Protein AF-A0A1R0H352-F1 (afdb_monomer)

Mean predicted aligned error: 8.89 Å

Solvent-accessible surface area (backbone atoms only — not comparable to full-atom values): 7757 Å² total; per-residue (Å²): 133,83,73,75,65,42,41,89,88,76,74,42,65,38,61,71,58,52,52,54,50,45,41,75,73,68,50,88,77,84,88,87,83,72,59,45,73,54,55,43,52,50,56,47,54,21,52,58,50,61,70,73,62,86,68,86,60,90,89,71,76,86,65,43,81,48,66,65,50,76,47,79,46,64,92,68,87,74,60,90,89,53,85,58,65,62,80,81,62,80,51,86,67,100,54,90,62,67,87,65,67,42,79,70,44,76,46,76,59,88,84,25,42,35,38,38,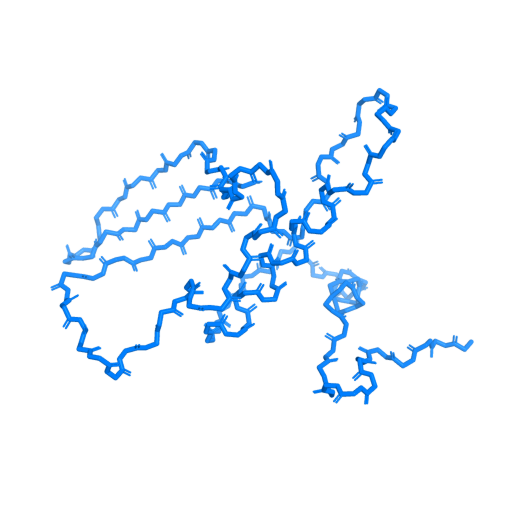26,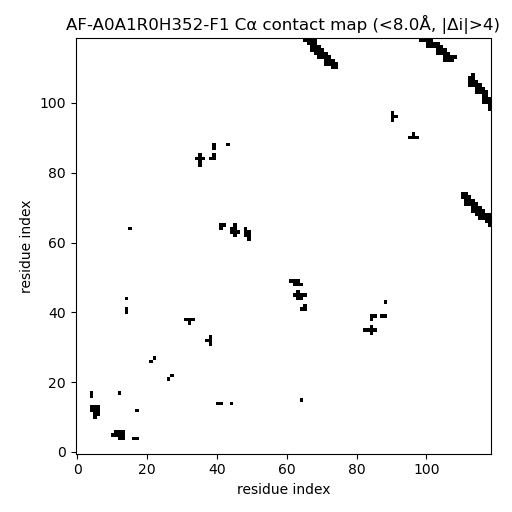32,91

pLDDT: mean 79.99, std 18.85, range [38.72, 98.5]

Sequence (119 aa):
MESSGCEELSGRPILGAVLKRLSRLGIKSLMVEGGSSVIQSFLRTHSENKGTSTEKKHGGEDSGVVDKIVVTISPKIVGMEGLGFSDSINFSSSSAPSLNLKTPVYQQFGSDIVMAARI

Structure (mmCIF, N/CA/C/O backbone):
data_AF-A0A1R0H352-F1
#
_entry.id   AF-A0A1R0H352-F1
#
loop_
_atom_site.group_PDB
_atom_site.id
_atom_site.type_symbol
_atom_site.label_atom_id
_atom_site.label_alt_id
_atom_site.label_comp_id
_atom_site.label_asym_id
_atom_site.label_entity_id
_atom_site.label_seq_id
_atom_site.pdbx_PDB_ins_code
_atom_site.Cartn_x
_atom_site.Cartn_y
_atom_site.Cartn_z
_atom_site.occupancy
_atom_site.B_iso_or_equiv
_atom_site.auth_seq_id
_atom_site.auth_comp_id
_atom_site.auth_asym_id
_atom_site.auth_atom_id
_atom_site.pdbx_PDB_model_num
ATOM 1 N N . MET A 1 1 ? -5.952 3.744 -33.611 1.00 39.94 1 MET A N 1
ATOM 2 C CA . MET A 1 1 ? -4.644 3.216 -33.177 1.00 39.94 1 MET A CA 1
ATOM 3 C C . MET A 1 1 ? -4.565 3.433 -31.679 1.00 39.94 1 MET A C 1
ATOM 5 O O . MET A 1 1 ? -4.529 4.581 -31.259 1.00 39.94 1 MET A O 1
ATOM 9 N N . GLU A 1 2 ? -4.703 2.375 -30.877 1.00 47.62 2 GLU A N 1
ATOM 10 C CA . GLU A 1 2 ? -4.493 2.486 -29.428 1.00 47.62 2 GLU A CA 1
ATOM 11 C C . GLU A 1 2 ? -2.986 2.641 -29.194 1.00 47.62 2 GLU A C 1
ATOM 13 O O . GLU A 1 2 ? -2.203 1.822 -29.673 1.00 47.62 2 GLU A O 1
ATOM 18 N N . SER A 1 3 ? -2.581 3.731 -28.540 1.00 54.75 3 SER A N 1
ATOM 19 C CA . SER A 1 3 ? -1.195 3.952 -28.125 1.00 54.75 3 SER A CA 1
ATOM 20 C C . SER A 1 3 ? -0.732 2.7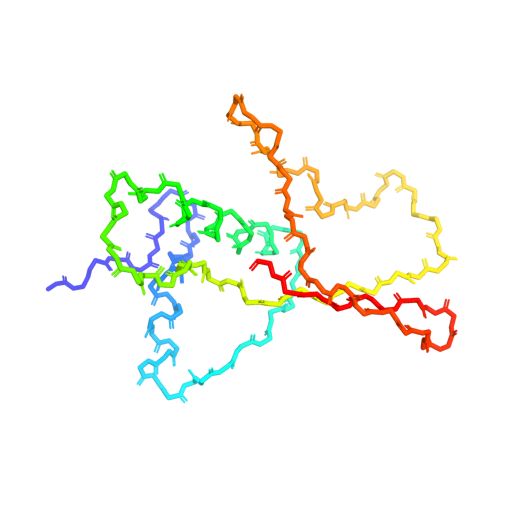78 -27.264 1.00 54.75 3 SER A C 1
ATOM 22 O O . SER A 1 3 ? -1.502 2.303 -26.423 1.00 54.75 3 SER A O 1
ATOM 24 N N . SER A 1 4 ? 0.504 2.322 -27.468 1.00 55.50 4 SER A N 1
ATOM 25 C CA . SER A 1 4 ? 1.146 1.270 -26.677 1.00 55.50 4 SER A CA 1
ATOM 26 C C . SER A 1 4 ? 0.898 1.516 -25.185 1.00 55.50 4 SER A C 1
ATOM 28 O O . SER A 1 4 ? 1.239 2.558 -24.637 1.00 55.50 4 SER A O 1
ATOM 30 N N . GLY A 1 5 ? 0.229 0.575 -24.515 1.00 65.50 5 GLY A N 1
ATOM 31 C CA . GLY A 1 5 ? -0.180 0.703 -23.109 1.00 65.50 5 GLY A CA 1
ATOM 32 C C . GLY A 1 5 ? 0.973 0.653 -22.099 1.00 65.50 5 GLY A C 1
ATOM 33 O O . GLY A 1 5 ? 0.722 0.435 -20.915 1.00 65.50 5 GLY A O 1
ATOM 34 N N . CYS A 1 6 ? 2.214 0.825 -22.557 1.00 70.62 6 CYS A N 1
ATOM 35 C CA . CYS A 1 6 ? 3.436 0.740 -21.774 1.00 70.62 6 CYS A CA 1
ATOM 36 C C . CYS A 1 6 ? 4.277 1.998 -21.979 1.00 70.62 6 CYS A C 1
ATOM 38 O O . CYS A 1 6 ? 4.339 2.549 -23.075 1.00 70.62 6 CYS A O 1
ATOM 40 N N . GLU A 1 7 ? 4.969 2.411 -20.929 1.00 73.31 7 GLU A N 1
ATOM 41 C CA . GLU A 1 7 ? 6.042 3.389 -21.019 1.00 73.31 7 GLU A CA 1
ATOM 42 C C . GLU A 1 7 ? 7.214 2.781 -21.806 1.00 73.31 7 GLU A C 1
ATOM 44 O O . GLU A 1 7 ? 7.797 1.775 -21.393 1.00 73.31 7 GLU A O 1
ATOM 49 N N . GLU A 1 8 ? 7.564 3.391 -22.940 1.00 63.72 8 GLU A N 1
ATOM 50 C CA . GLU A 1 8 ? 8.513 2.828 -23.916 1.00 63.72 8 GLU A CA 1
ATOM 51 C C . GLU A 1 8 ? 9.906 2.538 -23.341 1.00 63.72 8 GLU A C 1
ATOM 53 O O . GLU A 1 8 ? 10.565 1.598 -23.776 1.00 63.72 8 GLU A O 1
ATOM 58 N N . LEU A 1 9 ? 10.348 3.306 -22.341 1.00 69.31 9 LEU A N 1
ATOM 59 C CA . LEU A 1 9 ? 11.688 3.180 -21.757 1.00 69.31 9 LEU A CA 1
ATOM 60 C C . LEU A 1 9 ? 11.737 2.294 -20.506 1.00 69.31 9 LEU A C 1
ATOM 62 O O . LEU A 1 9 ? 12.784 1.726 -20.206 1.00 69.31 9 LEU A O 1
ATOM 66 N N . SER A 1 10 ? 10.636 2.181 -19.759 1.00 79.00 10 SER A N 1
ATOM 67 C CA . SER A 1 10 ? 10.612 1.435 -18.492 1.00 79.00 10 SER A CA 1
ATOM 68 C C . SER A 1 10 ? 10.044 0.023 -18.646 1.00 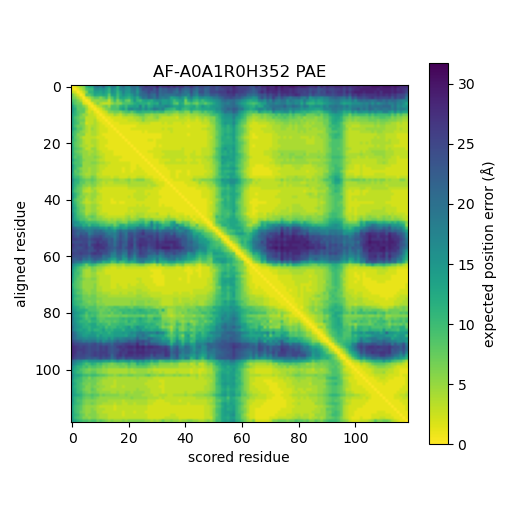79.00 10 SER A C 1
ATOM 70 O O . SER A 1 10 ? 10.200 -0.802 -17.744 1.00 79.00 10 SER A O 1
ATOM 72 N N . GLY A 1 11 ? 9.349 -0.252 -19.757 1.00 84.94 11 GLY A N 1
ATOM 73 C CA . GLY A 1 11 ? 8.591 -1.487 -19.960 1.00 84.94 11 GLY A CA 1
ATOM 74 C C . GLY A 1 11 ? 7.409 -1.636 -18.997 1.00 84.94 11 GLY A C 1
ATOM 75 O O . GLY A 1 11 ? 6.752 -2.677 -18.985 1.00 84.94 11 GLY A O 1
ATOM 76 N N . ARG A 1 12 ? 7.127 -0.618 -18.172 1.00 86.44 12 ARG A N 1
ATOM 77 C CA . ARG A 1 12 ? 6.033 -0.643 -17.205 1.00 86.44 12 ARG A CA 1
ATOM 78 C C . ARG A 1 12 ? 4.730 -0.253 -17.887 1.00 86.44 12 ARG A C 1
ATOM 80 O O . ARG A 1 12 ? 4.726 0.624 -18.752 1.00 86.44 12 ARG A O 1
ATOM 87 N N . PRO A 1 13 ? 3.607 -0.866 -17.499 1.00 89.12 13 PRO A N 1
ATOM 88 C CA . PRO A 1 13 ? 2.323 -0.466 -18.033 1.00 89.12 13 PRO A CA 1
ATOM 89 C C . PRO A 1 13 ? 1.946 0.934 -17.533 1.00 89.12 13 PRO A C 1
ATOM 91 O O . PRO A 1 13 ? 2.191 1.284 -16.378 1.00 89.12 13 PRO A O 1
ATOM 94 N N . ILE A 1 14 ? 1.291 1.717 -18.389 1.00 89.62 14 ILE A N 1
ATOM 95 C CA . ILE A 1 14 ? 0.755 3.027 -18.014 1.00 89.62 14 ILE A CA 1
ATOM 96 C C . ILE A 1 14 ? -0.419 2.794 -17.062 1.00 89.62 14 ILE A C 1
ATOM 98 O O . ILE A 1 14 ? -1.478 2.309 -17.474 1.00 89.62 14 ILE A O 1
ATOM 102 N N . LEU A 1 15 ? -0.252 3.153 -15.787 1.00 90.56 15 LEU A N 1
ATOM 103 C CA . LEU A 1 15 ? -1.198 2.788 -14.730 1.00 90.56 15 LEU A CA 1
ATOM 104 C C . LEU A 1 15 ? -2.636 3.242 -15.034 1.00 90.56 15 LEU A C 1
ATOM 106 O O . LEU A 1 15 ? -3.573 2.452 -14.925 1.00 90.56 15 LEU A O 1
ATOM 110 N N . GLY A 1 16 ? -2.822 4.478 -15.505 1.00 89.69 16 GLY A N 1
ATOM 111 C CA . GLY A 1 16 ? -4.145 4.985 -15.887 1.00 89.69 16 GLY A CA 1
ATOM 112 C C . GLY A 1 16 ? -4.816 4.173 -17.006 1.00 89.69 16 GLY A C 1
ATOM 113 O O . GLY A 1 16 ? -6.025 3.937 -16.962 1.00 89.69 16 GLY A O 1
ATOM 114 N N . ALA A 1 17 ? -4.044 3.684 -17.983 1.00 91.06 17 ALA A N 1
ATOM 115 C CA . ALA A 1 17 ? -4.560 2.842 -19.062 1.00 91.06 17 ALA A CA 1
ATOM 116 C C . ALA A 1 17 ? -4.984 1.459 -18.544 1.00 91.06 17 ALA A C 1
ATOM 118 O O . ALA A 1 17 ? -6.052 0.966 -18.919 1.00 91.06 17 ALA A O 1
ATOM 119 N N . VAL A 1 18 ? -4.200 0.874 -17.631 1.00 94.12 18 VAL A N 1
ATOM 120 C CA . VAL A 1 18 ? -4.540 -0.390 -16.958 1.00 94.12 18 VAL A CA 1
ATOM 121 C C . VAL A 1 18 ? -5.837 -0.247 -16.171 1.00 94.12 18 VAL A C 1
ATOM 123 O O . VAL A 1 18 ? -6.768 -1.018 -16.394 1.00 94.12 18 VAL A O 1
ATOM 126 N N . LEU A 1 19 ? -5.946 0.765 -15.307 1.00 93.75 19 LEU A N 1
ATOM 127 C CA . LEU A 1 19 ? -7.140 0.979 -14.483 1.00 93.75 19 LEU A CA 1
ATOM 128 C C . LEU A 1 19 ? -8.389 1.220 -15.344 1.00 93.75 19 LEU A C 1
ATOM 130 O O . LEU A 1 19 ? -9.441 0.629 -15.095 1.00 93.75 19 LEU A O 1
ATOM 134 N N . LYS A 1 20 ? -8.265 1.997 -16.428 1.00 92.56 20 LYS A N 1
ATOM 135 C CA . LYS A 1 20 ? -9.354 2.202 -17.397 1.00 92.56 20 LYS A CA 1
ATOM 136 C C . LYS A 1 20 ? -9.757 0.902 -18.093 1.00 92.56 20 LYS A C 1
ATOM 138 O O . LYS A 1 20 ? -10.944 0.675 -18.334 1.00 92.56 20 LYS A O 1
ATOM 143 N N . ARG A 1 21 ? -8.794 0.035 -18.420 1.00 95.25 21 ARG A N 1
ATOM 144 C CA . ARG A 1 21 ? -9.077 -1.277 -19.012 1.00 95.25 21 ARG A CA 1
ATOM 145 C C . ARG A 1 21 ? -9.785 -2.198 -18.021 1.00 95.25 21 ARG A C 1
ATOM 147 O O . ARG A 1 21 ? -10.779 -2.801 -18.409 1.00 95.25 21 ARG A O 1
ATOM 154 N N . LEU A 1 22 ? -9.331 -2.266 -16.769 1.00 96.38 22 LEU A N 1
ATOM 155 C CA . LEU A 1 22 ? -9.979 -3.054 -15.714 1.00 96.38 22 LEU A CA 1
ATOM 156 C C . LEU A 1 22 ? -11.427 -2.594 -15.487 1.00 96.38 22 LEU A C 1
ATOM 158 O O . LEU A 1 22 ? -12.336 -3.420 -15.444 1.00 96.38 22 LEU A O 1
ATOM 162 N N . SER A 1 23 ? -11.664 -1.280 -15.460 1.00 95.50 23 SER A N 1
ATOM 163 C CA . SER A 1 23 ? -13.013 -0.711 -15.367 1.00 95.50 23 SER A CA 1
ATOM 164 C C . SER A 1 23 ? -13.915 -1.140 -16.534 1.00 95.50 23 SER A C 1
ATOM 166 O O . SER A 1 23 ? -15.043 -1.582 -16.314 1.00 95.50 23 SER A O 1
ATOM 168 N N . ARG A 1 24 ? -13.410 -1.113 -17.778 1.00 96.56 24 ARG A N 1
ATOM 169 C CA . ARG A 1 24 ? -14.143 -1.601 -18.967 1.00 96.56 24 ARG A CA 1
ATOM 170 C C . ARG A 1 24 ? -14.454 -3.100 -18.921 1.00 96.56 24 ARG A C 1
ATOM 172 O O . ARG A 1 24 ? -15.406 -3.528 -19.562 1.00 96.56 24 ARG A O 1
ATOM 179 N N . LEU A 1 25 ? -13.671 -3.883 -18.180 1.00 97.88 25 LEU A N 1
ATOM 180 C CA . LEU A 1 25 ? -13.936 -5.303 -17.922 1.00 97.88 25 LEU A CA 1
ATOM 181 C C . LEU A 1 25 ? -14.959 -5.523 -16.792 1.00 97.88 25 LEU A C 1
ATOM 183 O O . LEU A 1 25 ? -15.227 -6.661 -16.424 1.00 97.88 25 LEU A O 1
ATOM 187 N N . GLY A 1 26 ? -15.540 -4.454 -16.241 1.00 97.75 26 GLY A N 1
ATOM 188 C CA . GLY A 1 26 ? -16.553 -4.522 -15.190 1.00 97.75 26 GLY A CA 1
ATOM 189 C C . GLY A 1 26 ? -15.988 -4.600 -13.770 1.00 97.75 26 GLY A C 1
ATOM 190 O O . GLY A 1 26 ? -16.759 -4.794 -12.830 1.00 97.75 26 GLY A O 1
ATOM 191 N N . ILE A 1 27 ? -14.673 -4.428 -13.584 1.00 97.94 27 ILE A N 1
ATOM 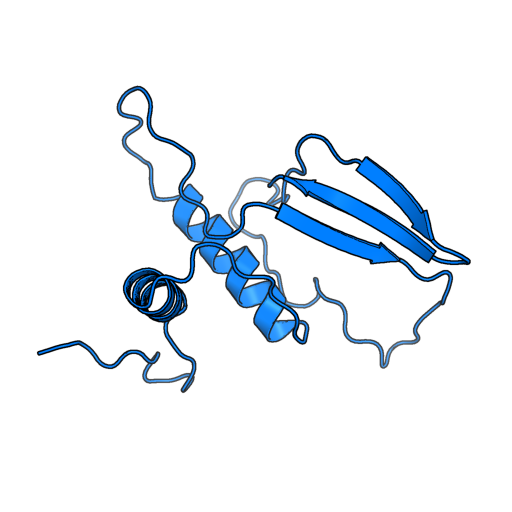192 C CA . ILE A 1 27 ? -14.050 -4.399 -12.255 1.00 97.94 27 ILE A CA 1
ATOM 193 C C . ILE A 1 27 ? -14.360 -3.052 -11.597 1.00 97.94 27 ILE A C 1
ATOM 195 O O . ILE A 1 27 ? -13.982 -1.997 -12.104 1.00 97.94 27 ILE A O 1
ATOM 199 N N . LYS A 1 28 ? -15.064 -3.099 -10.462 1.00 96.19 28 LYS A N 1
ATOM 200 C CA . LYS A 1 28 ? -15.560 -1.910 -9.743 1.00 96.19 28 LYS A CA 1
ATOM 201 C C . LYS A 1 28 ? -14.674 -1.475 -8.576 1.00 96.19 28 LYS A C 1
ATOM 203 O O . LYS A 1 28 ? -14.780 -0.343 -8.124 1.00 96.19 28 LYS A O 1
ATOM 208 N N . SER A 1 29 ? -13.832 -2.373 -8.078 1.00 96.12 29 SER A N 1
ATOM 209 C CA . SER A 1 29 ? -12.923 -2.129 -6.960 1.00 96.12 29 SER A CA 1
ATOM 210 C C . SER A 1 29 ? -11.677 -2.985 -7.121 1.00 96.12 29 SER A C 1
ATOM 212 O O . SER A 1 29 ? -11.777 -4.134 -7.553 1.00 96.12 29 SER A O 1
ATOM 214 N N . LEU A 1 30 ? -10.524 -2.442 -6.740 1.00 96.69 30 LEU A N 1
ATOM 215 C CA . LEU A 1 30 ? -9.241 -3.127 -6.807 1.00 96.69 30 LEU A CA 1
ATOM 216 C C . LEU A 1 30 ? -8.524 -2.996 -5.461 1.00 96.69 30 LEU A C 1
ATOM 218 O O . LEU A 1 30 ? -8.338 -1.888 -4.966 1.00 96.69 30 LEU A O 1
ATOM 222 N N . MET A 1 31 ? -8.114 -4.128 -4.892 1.00 97.00 31 MET A N 1
ATOM 223 C CA . MET A 1 31 ? -7.113 -4.165 -3.830 1.00 97.00 31 MET A CA 1
ATOM 224 C C . MET A 1 31 ? -5.749 -4.349 -4.486 1.00 97.00 31 MET A C 1
ATOM 226 O O . MET A 1 31 ? -5.587 -5.217 -5.342 1.00 97.00 31 MET A O 1
ATOM 230 N N . VAL A 1 32 ? -4.791 -3.506 -4.113 1.00 95.62 32 VAL A N 1
ATOM 231 C CA . VAL A 1 32 ? -3.442 -3.535 -4.675 1.00 95.62 32 VAL A CA 1
ATOM 232 C C . VAL A 1 32 ? -2.484 -4.002 -3.596 1.00 95.62 32 VAL A C 1
ATOM 234 O O . VAL A 1 32 ? -2.270 -3.307 -2.606 1.00 95.62 32 VAL A O 1
ATOM 237 N N . GLU A 1 33 ? -1.892 -5.167 -3.824 1.00 93.94 33 GLU A N 1
ATOM 238 C CA . GLU A 1 33 ? -0.775 -5.692 -3.049 1.00 93.94 33 GLU A CA 1
ATOM 239 C C . GLU A 1 33 ? 0.451 -5.777 -3.957 1.00 93.94 33 GLU A C 1
ATOM 241 O O . GLU A 1 33 ? 0.356 -6.135 -5.133 1.00 93.94 33 GLU A O 1
ATOM 246 N N . GLY A 1 34 ? 1.616 -5.424 -3.429 1.00 89.56 34 GLY A N 1
ATOM 247 C CA . GLY A 1 34 ? 2.853 -5.470 -4.190 1.00 89.56 34 GLY A CA 1
ATOM 248 C C . GLY A 1 34 ? 4.036 -4.960 -3.387 1.00 89.56 34 GLY A C 1
ATOM 249 O O . GLY A 1 34 ? 3.893 -4.480 -2.264 1.00 89.56 34 GLY A O 1
ATOM 250 N N . GLY A 1 35 ? 5.222 -5.058 -3.984 1.00 89.81 35 GLY A N 1
ATOM 251 C CA . GLY A 1 35 ? 6.424 -4.453 -3.420 1.00 89.81 35 GLY A CA 1
ATOM 252 C C . GLY A 1 35 ? 6.364 -2.922 -3.423 1.00 89.81 35 GLY A C 1
ATOM 253 O O . GLY A 1 35 ? 5.470 -2.308 -4.016 1.00 89.81 35 GLY A O 1
ATOM 254 N N . SER A 1 36 ? 7.373 -2.302 -2.809 1.00 86.50 36 SER A N 1
ATOM 255 C CA . SER A 1 36 ? 7.497 -0.843 -2.698 1.00 86.50 36 SER A CA 1
ATOM 256 C C . SER A 1 36 ? 7.320 -0.132 -4.044 1.00 86.50 36 SER A C 1
ATOM 258 O O . SER A 1 36 ? 6.568 0.832 -4.128 1.00 86.50 36 SER A O 1
ATOM 260 N N . SER A 1 37 ? 7.905 -0.649 -5.127 1.00 88.06 37 SER A N 1
ATOM 261 C CA . SER A 1 37 ? 7.815 -0.047 -6.465 1.00 88.06 37 SER A CA 1
ATOM 262 C C . SER A 1 37 ? 6.384 0.067 -7.012 1.00 88.06 37 SER A C 1
ATOM 264 O O . SER A 1 37 ? 6.050 1.072 -7.644 1.00 88.06 37 SER A O 1
ATOM 266 N N . VAL A 1 38 ? 5.527 -0.927 -6.753 1.00 90.88 38 VAL A N 1
ATOM 267 C CA . VAL A 1 38 ? 4.118 -0.917 -7.173 1.00 90.88 38 VAL A CA 1
ATOM 268 C C . VAL A 1 38 ? 3.344 0.081 -6.323 1.00 90.88 38 VAL A C 1
ATOM 270 O O . VAL A 1 38 ? 2.717 0.980 -6.879 1.00 90.88 38 VAL A O 1
ATOM 273 N N . ILE A 1 39 ? 3.458 -0.004 -4.994 1.00 89.81 39 ILE A N 1
ATOM 274 C CA . ILE A 1 39 ? 2.789 0.915 -4.056 1.00 89.81 39 ILE A CA 1
ATOM 275 C C . ILE A 1 39 ? 3.123 2.371 -4.405 1.00 89.81 39 ILE A C 1
ATOM 277 O O . ILE A 1 39 ? 2.240 3.220 -4.521 1.00 89.81 39 ILE A O 1
ATOM 281 N N . GLN A 1 40 ? 4.398 2.653 -4.662 1.00 87.12 40 GLN A N 1
ATOM 282 C CA . GLN A 1 40 ? 4.870 3.985 -5.020 1.00 87.12 40 GLN A CA 1
ATOM 283 C C . GLN A 1 40 ? 4.314 4.491 -6.350 1.00 87.12 40 GLN A C 1
ATOM 285 O O . GLN A 1 40 ? 4.002 5.675 -6.445 1.00 87.12 40 GLN A O 1
ATOM 290 N N . SER A 1 41 ? 4.171 3.635 -7.370 1.00 88.31 41 SER A N 1
ATOM 291 C CA . SER A 1 41 ? 3.572 4.053 -8.647 1.00 88.31 41 SER A CA 1
ATOM 292 C C . SER A 1 41 ? 2.130 4.533 -8.471 1.00 88.31 41 SER A C 1
ATOM 294 O O . SER A 1 41 ? 1.765 5.578 -9.002 1.00 88.31 41 SER A O 1
ATOM 296 N N . PHE A 1 42 ? 1.341 3.849 -7.638 1.00 91.25 42 PHE A N 1
ATOM 297 C CA . PHE A 1 42 ? -0.036 4.244 -7.346 1.00 91.25 42 PHE A CA 1
ATOM 298 C C . PHE A 1 42 ? -0.104 5.560 -6.568 1.00 91.25 42 PHE A C 1
ATOM 300 O O . PHE A 1 42 ? -0.887 6.442 -6.922 1.00 91.25 42 PHE A O 1
ATOM 307 N N . LEU A 1 43 ? 0.738 5.726 -5.543 1.00 87.88 43 LEU A N 1
ATOM 308 C CA . LEU A 1 43 ? 0.788 6.962 -4.753 1.00 87.88 43 LEU A CA 1
ATOM 309 C C . LEU A 1 43 ? 1.284 8.163 -5.573 1.00 87.88 43 LEU A C 1
ATOM 311 O O . LEU A 1 43 ? 0.774 9.275 -5.415 1.00 87.88 43 LEU A O 1
ATOM 315 N N . ARG A 1 44 ? 2.239 7.944 -6.483 1.00 84.62 44 ARG A N 1
ATOM 316 C CA . ARG A 1 44 ? 2.734 8.972 -7.403 1.00 84.62 44 ARG A CA 1
ATOM 317 C C . ARG A 1 44 ? 1.649 9.417 -8.375 1.00 84.62 44 ARG A C 1
ATOM 319 O O . ARG A 1 44 ? 1.316 10.596 -8.384 1.00 84.62 44 ARG A O 1
ATOM 326 N N . THR A 1 45 ? 1.029 8.484 -9.099 1.00 85.62 45 THR A N 1
ATOM 327 C CA . THR A 1 45 ? -0.070 8.801 -10.025 1.00 85.62 45 THR A CA 1
ATOM 328 C C . THR A 1 45 ? -1.253 9.450 -9.300 1.00 85.62 45 THR A C 1
ATOM 330 O O . THR A 1 45 ? -1.880 10.362 -9.832 1.00 85.62 45 THR A O 1
ATOM 333 N N . HIS A 1 46 ? -1.547 9.038 -8.059 1.00 86.12 46 HIS A N 1
ATOM 334 C CA . HIS A 1 46 ? -2.559 9.697 -7.230 1.00 86.12 46 HIS A CA 1
ATOM 335 C C . HIS A 1 46 ? -2.221 11.175 -6.976 1.00 86.12 46 HIS A C 1
ATOM 337 O O . HIS A 1 46 ? -3.106 12.027 -7.041 1.00 86.12 46 HIS A O 1
ATOM 343 N N . SER A 1 47 ? -0.954 11.479 -6.694 1.00 79.88 47 SER A N 1
ATOM 344 C CA . SER A 1 47 ? -0.492 12.835 -6.375 1.00 79.88 47 SER A CA 1
ATOM 345 C C . SER A 1 47 ? -0.398 13.722 -7.623 1.00 79.88 47 SER A C 1
ATOM 347 O O . SER A 1 47 ? -0.844 14.867 -7.596 1.00 79.88 47 SER A O 1
ATOM 349 N N . GLU A 1 48 ? 0.109 13.185 -8.735 1.00 77.94 48 GLU A N 1
ATOM 350 C CA . GLU A 1 48 ? 0.208 13.879 -10.029 1.00 77.94 48 GLU A CA 1
ATOM 351 C C . GLU A 1 48 ? -1.172 14.298 -10.559 1.00 77.94 48 GLU A C 1
ATOM 353 O O . GLU A 1 48 ? -1.345 15.428 -11.016 1.00 77.94 48 GLU A O 1
ATOM 358 N N . ASN A 1 49 ? -2.187 13.441 -10.407 1.00 71.56 49 ASN A N 1
ATOM 359 C CA . ASN A 1 49 ? -3.556 13.750 -10.829 1.00 71.56 49 ASN A CA 1
ATOM 360 C C . ASN A 1 49 ? -4.249 14.820 -9.965 1.00 71.56 49 ASN A C 1
ATOM 362 O O . ASN A 1 49 ? -5.243 15.394 -10.403 1.00 71.56 49 ASN A O 1
ATOM 366 N N . LYS A 1 50 ? -3.748 15.110 -8.755 1.00 64.06 50 LYS A N 1
ATOM 367 C CA . LYS A 1 50 ? -4.267 16.195 -7.900 1.00 64.06 50 LYS A CA 1
ATOM 368 C C . LYS A 1 50 ? -3.685 17.571 -8.267 1.00 64.06 50 LYS A C 1
ATOM 370 O O . LYS A 1 50 ? -4.300 18.586 -7.948 1.00 64.06 50 LYS A O 1
ATOM 375 N N . GLY A 1 51 ? -2.524 17.622 -8.931 1.00 52.59 51 GLY A N 1
ATOM 376 C CA . GLY A 1 51 ? -1.778 18.859 -9.214 1.00 52.59 51 GLY A CA 1
ATOM 377 C C . GLY A 1 51 ? -2.125 19.581 -10.524 1.00 52.59 51 GLY A C 1
ATOM 378 O O . GLY A 1 51 ? -1.770 20.746 -10.682 1.00 52.59 51 GLY A O 1
ATOM 379 N N . THR A 1 52 ? -2.827 18.939 -11.461 1.00 50.94 52 THR A N 1
ATOM 380 C CA . THR A 1 52 ? -3.154 19.505 -12.789 1.00 50.94 52 THR A CA 1
ATOM 381 C C . THR A 1 52 ? -4.465 20.304 -12.832 1.00 50.94 52 THR A C 1
ATOM 383 O O . THR A 1 52 ? -4.834 20.842 -13.875 1.00 50.94 52 THR A O 1
ATOM 386 N N . SER A 1 53 ? -5.148 20.453 -11.695 1.00 47.22 53 SER A N 1
ATOM 387 C CA . SER A 1 53 ? -6.389 21.224 -11.555 1.00 47.22 53 SER A CA 1
ATOM 388 C C . SER A 1 53 ? -6.124 22.722 -11.326 1.00 47.22 53 SER A C 1
ATOM 390 O O . SER A 1 53 ? -6.472 23.268 -10.280 1.00 47.22 53 SER A O 1
ATOM 392 N N . THR A 1 54 ? -5.527 23.418 -12.301 1.00 44.97 54 THR A N 1
ATOM 393 C CA . THR A 1 54 ? -5.469 24.899 -12.327 1.00 44.97 54 THR A CA 1
ATOM 394 C C . THR A 1 54 ? -6.793 25.564 -12.722 1.00 44.97 54 THR A C 1
ATOM 396 O O . THR A 1 54 ? -6.898 26.785 -12.673 1.00 44.97 54 THR A O 1
ATOM 399 N N . GLU A 1 55 ? -7.852 24.799 -12.994 1.00 43.03 55 GLU A N 1
ATOM 400 C CA . GLU A 1 55 ? -9.218 25.321 -13.084 1.00 43.03 55 GLU A CA 1
ATOM 401 C C . GLU A 1 55 ? -10.137 24.587 -12.099 1.00 43.03 55 GLU A C 1
ATOM 403 O O . GLU A 1 55 ? -10.757 23.574 -12.420 1.00 43.03 55 GLU A O 1
ATOM 408 N N . LYS A 1 56 ? -10.267 25.123 -10.878 1.00 44.12 56 LYS A N 1
ATOM 409 C CA . LYS A 1 56 ? -11.377 24.778 -9.977 1.00 44.12 56 LYS A CA 1
ATOM 410 C C . LYS A 1 56 ? -12.692 25.284 -10.579 1.00 44.12 56 LYS A C 1
ATOM 412 O O . LYS A 1 56 ? -13.192 26.345 -10.205 1.00 44.12 56 LYS A O 1
ATOM 417 N N . LYS A 1 57 ? -13.282 24.516 -11.496 1.00 38.72 57 LYS A N 1
ATOM 418 C CA . LYS A 1 57 ? -14.720 24.610 -11.772 1.00 38.72 57 LYS A CA 1
ATOM 419 C C . LYS A 1 57 ? -15.487 23.930 -10.639 1.00 38.72 57 LYS A C 1
ATOM 421 O O . LYS A 1 57 ? -15.084 22.890 -10.124 1.00 38.72 57 LYS A O 1
ATOM 426 N N . HIS A 1 58 ? -16.557 24.596 -10.218 1.00 39.19 58 HIS A N 1
ATOM 427 C CA . HIS A 1 58 ? -17.430 24.226 -9.108 1.00 39.19 58 HIS A CA 1
ATOM 428 C C . HIS A 1 58 ? -17.768 22.722 -9.092 1.00 39.19 58 HIS A C 1
ATOM 430 O O . HIS A 1 58 ? -18.324 22.208 -10.058 1.00 39.19 58 HIS A O 1
ATOM 436 N N . GLY A 1 59 ? -17.482 22.053 -7.968 1.00 42.34 59 GLY A N 1
ATOM 437 C CA . GLY A 1 59 ? -18.039 20.737 -7.629 1.00 42.34 59 GLY A CA 1
ATOM 438 C C . GLY A 1 59 ? -17.293 19.487 -8.120 1.00 42.34 59 GLY A C 1
ATOM 439 O O . GLY A 1 59 ? -17.857 18.405 -8.010 1.00 42.34 59 GLY A O 1
ATOM 440 N N . GLY A 1 60 ? -16.069 19.594 -8.651 1.00 40.25 60 GLY A N 1
ATOM 441 C CA . GLY A 1 60 ? -15.299 18.430 -9.122 1.00 40.25 60 GLY A CA 1
ATOM 442 C C . GLY A 1 60 ? -14.636 17.626 -7.994 1.00 40.25 60 GLY A C 1
ATOM 443 O O . GLY A 1 60 ? -13.906 18.195 -7.184 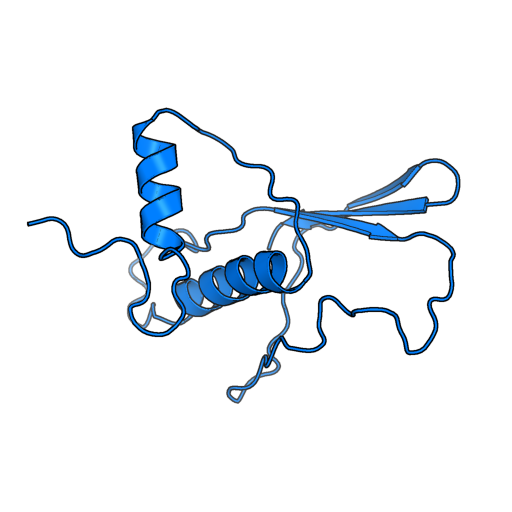1.00 40.25 60 GLY A O 1
ATOM 444 N N . GLU A 1 61 ? -14.885 16.314 -7.949 1.00 50.41 61 GLU A N 1
ATOM 445 C CA . GLU A 1 61 ? -14.223 15.361 -7.045 1.00 50.41 61 GLU A CA 1
ATOM 446 C C . GLU A 1 61 ? -12.705 15.289 -7.301 1.00 50.41 61 GLU A C 1
ATOM 448 O O . GLU A 1 61 ? -12.260 15.261 -8.449 1.00 50.41 61 GLU A O 1
ATOM 453 N N . ASP A 1 62 ? -11.914 15.227 -6.222 1.00 54.44 62 ASP A N 1
ATOM 454 C CA . ASP A 1 62 ? -10.469 14.952 -6.248 1.00 54.44 62 ASP A CA 1
ATOM 455 C C . ASP A 1 62 ? -10.200 13.621 -6.989 1.00 54.44 62 ASP A C 1
ATOM 457 O O . ASP A 1 62 ? -10.366 12.543 -6.420 1.00 54.44 62 ASP A O 1
ATOM 461 N N . SER A 1 63 ? -9.767 13.665 -8.254 1.00 64.19 63 SER A N 1
ATOM 462 C CA . SER A 1 63 ? -9.615 12.477 -9.114 1.00 64.19 63 SER A CA 1
ATOM 463 C C . SER A 1 63 ? -8.277 11.742 -8.922 1.00 64.19 63 SER A C 1
ATOM 465 O O . SER A 1 63 ? -7.516 11.527 -9.871 1.00 64.19 63 SER A O 1
ATOM 467 N N . GLY A 1 64 ? -7.955 11.376 -7.681 1.00 79.81 64 GLY A N 1
ATOM 468 C CA . GLY A 1 64 ? -6.839 10.473 -7.386 1.00 79.81 64 GLY A CA 1
ATOM 469 C C . GLY A 1 64 ? -7.155 9.026 -7.793 1.00 79.81 64 GLY A C 1
ATOM 470 O O . GLY A 1 64 ? -8.314 8.639 -7.871 1.00 79.81 64 GLY A O 1
ATOM 471 N N . VAL A 1 65 ? -6.134 8.194 -8.037 1.00 89.81 65 VAL A N 1
ATOM 472 C CA . VAL A 1 65 ? -6.328 6.769 -8.418 1.00 89.81 65 VAL A CA 1
ATOM 473 C C . VAL A 1 65 ? -6.375 5.804 -7.227 1.00 89.81 65 VAL A C 1
ATOM 475 O O . VAL A 1 65 ? -6.450 4.592 -7.405 1.00 89.81 65 VAL A O 1
ATOM 478 N N . VAL A 1 66 ? -6.281 6.340 -6.011 1.00 91.62 66 VAL A N 1
ATOM 479 C CA . VAL A 1 66 ? -6.252 5.575 -4.759 1.00 91.62 66 VAL A CA 1
ATOM 480 C C . VAL A 1 66 ? -7.229 6.224 -3.796 1.00 91.62 66 VAL A C 1
ATOM 482 O O . VAL A 1 66 ? -7.048 7.382 -3.433 1.00 91.62 66 VAL A O 1
ATOM 485 N N . ASP A 1 67 ? -8.240 5.470 -3.382 1.00 92.38 67 ASP A N 1
ATOM 486 C CA . ASP A 1 67 ? -9.295 5.964 -2.493 1.00 92.38 67 ASP A CA 1
ATOM 487 C C . ASP A 1 67 ? -8.995 5.718 -1.013 1.00 92.38 67 ASP A C 1
ATOM 489 O O . ASP A 1 67 ? -9.432 6.471 -0.136 1.00 92.38 67 ASP A O 1
ATOM 493 N N . LYS A 1 68 ? -8.308 4.607 -0.728 1.00 94.31 68 LYS A N 1
ATOM 494 C CA . LYS A 1 68 ? -8.039 4.106 0.619 1.00 94.31 68 LYS A CA 1
ATOM 495 C C . LYS A 1 68 ? -6.632 3.539 0.706 1.00 94.31 68 LYS A C 1
ATOM 497 O O . LYS A 1 68 ? -6.158 2.905 -0.233 1.00 94.31 68 LYS A O 1
ATOM 502 N N . ILE A 1 69 ? -6.018 3.708 1.869 1.00 94.81 69 ILE A N 1
ATOM 503 C CA . ILE A 1 69 ? -4.794 3.019 2.262 1.00 94.81 69 ILE A CA 1
ATOM 504 C C . ILE A 1 69 ? -5.089 2.138 3.473 1.00 94.81 69 ILE A C 1
ATOM 506 O O . ILE A 1 69 ? -5.825 2.542 4.375 1.00 94.81 69 ILE A O 1
ATOM 510 N N . VAL A 1 70 ? -4.525 0.934 3.473 1.00 96.81 70 VAL A N 1
ATOM 511 C CA . VAL A 1 70 ? -4.538 0.023 4.617 1.00 96.81 70 VAL A CA 1
ATOM 512 C C . VAL A 1 70 ? -3.090 -0.348 4.909 1.00 96.81 70 VAL A C 1
ATOM 514 O O . VAL A 1 70 ? -2.394 -0.854 4.034 1.00 96.81 70 VAL A O 1
ATOM 517 N N . VAL A 1 71 ? -2.626 -0.049 6.118 1.00 95.94 71 VAL A N 1
ATOM 518 C CA . VAL A 1 71 ? -1.250 -0.275 6.567 1.00 95.94 71 VAL A CA 1
ATOM 519 C C . VAL A 1 71 ? -1.281 -1.226 7.749 1.00 95.94 71 VAL A C 1
ATOM 521 O O . VAL A 1 71 ? -1.922 -0.933 8.754 1.00 95.94 71 VAL A O 1
ATOM 524 N N . THR A 1 72 ? -0.558 -2.336 7.645 1.00 97.19 72 THR A N 1
ATOM 525 C CA . THR A 1 72 ? -0.354 -3.271 8.756 1.00 97.19 72 THR A CA 1
ATOM 526 C C . THR A 1 72 ? 1.043 -3.066 9.325 1.00 97.19 72 THR A C 1
ATOM 528 O O . THR A 1 72 ? 2.025 -3.093 8.586 1.00 97.19 72 THR A O 1
ATOM 531 N N . ILE A 1 73 ? 1.132 -2.845 10.633 1.00 96.69 73 ILE A N 1
ATOM 532 C CA . ILE A 1 73 ? 2.370 -2.581 11.362 1.00 96.69 73 ILE A CA 1
ATOM 533 C C . ILE A 1 73 ? 2.599 -3.740 12.327 1.00 96.69 73 ILE A C 1
ATOM 535 O O . ILE A 1 73 ? 1.849 -3.913 13.287 1.00 96.69 73 ILE A O 1
ATOM 539 N N . SER A 1 74 ? 3.648 -4.520 12.073 1.00 97.50 74 SER A N 1
ATOM 540 C CA . SER A 1 74 ? 4.086 -5.589 12.972 1.00 97.50 74 SER A CA 1
ATOM 541 C C . SER A 1 74 ? 5.082 -5.045 14.002 1.00 97.50 74 SER A C 1
ATOM 543 O O . SER A 1 74 ? 5.873 -4.163 13.652 1.00 97.50 74 SER A O 1
ATOM 545 N N . PRO A 1 75 ? 5.117 -5.556 15.249 1.00 97.25 75 PRO A N 1
ATOM 546 C CA . PRO A 1 75 ? 6.078 -5.135 16.268 1.00 97.25 75 PRO A CA 1
ATOM 547 C C . PRO A 1 75 ? 7.455 -5.769 16.008 1.00 97.25 75 PRO A C 1
ATOM 549 O O . PRO A 1 75 ? 7.980 -6.535 16.814 1.00 97.25 75 PRO A O 1
ATOM 552 N N . LYS A 1 76 ? 8.032 -5.482 14.839 1.00 95.19 76 LYS A N 1
ATOM 553 C CA . LYS A 1 76 ? 9.318 -6.005 14.375 1.00 95.19 76 LYS A CA 1
ATOM 554 C C . LYS A 1 76 ? 10.216 -4.857 13.943 1.00 95.19 76 LYS A C 1
ATOM 556 O O . LYS A 1 76 ? 9.781 -3.949 13.241 1.00 95.19 76 LYS A O 1
ATOM 561 N N . ILE A 1 77 ? 11.486 -4.940 14.327 1.00 93.38 77 ILE A N 1
ATOM 562 C CA . ILE A 1 77 ? 12.536 -4.055 13.824 1.00 93.38 77 ILE A CA 1
ATOM 563 C C . ILE A 1 77 ? 13.188 -4.761 12.642 1.00 93.38 77 ILE A C 1
ATOM 565 O O . ILE A 1 77 ? 13.695 -5.874 12.783 1.00 93.38 77 ILE A O 1
ATOM 569 N N . VAL A 1 78 ? 13.155 -4.124 11.477 1.00 90.94 78 VAL A N 1
ATOM 570 C CA . VAL A 1 78 ? 13.823 -4.619 10.272 1.00 90.94 78 VAL A CA 1
ATOM 571 C C . VAL A 1 78 ? 15.172 -3.912 10.157 1.00 90.94 78 VAL A C 1
ATOM 573 O O . VAL A 1 78 ? 15.251 -2.699 10.338 1.00 90.94 78 VAL A O 1
ATOM 576 N N . GLY A 1 79 ? 16.238 -4.679 9.918 1.00 90.50 79 GLY A N 1
ATOM 577 C CA . GLY A 1 79 ? 17.587 -4.143 9.734 1.00 90.50 79 GLY A CA 1
ATOM 578 C C . GLY A 1 79 ? 17.762 -3.412 8.399 1.00 90.50 79 GLY A C 1
ATOM 579 O O . GLY A 1 79 ? 16.815 -3.243 7.638 1.00 90.50 79 GLY A O 1
ATOM 580 N N . MET A 1 80 ? 19.000 -3.022 8.094 1.00 88.62 80 MET A N 1
ATOM 581 C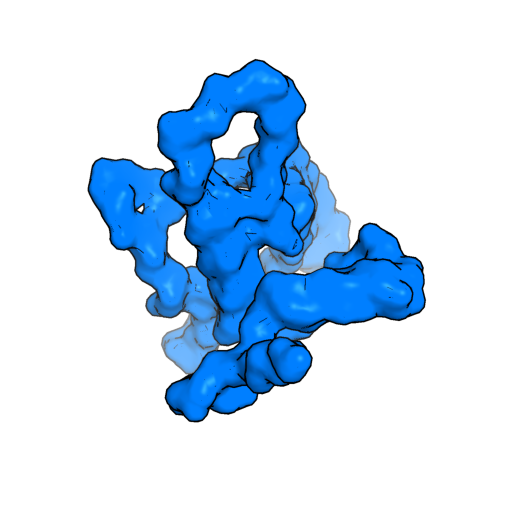 CA . MET A 1 80 ? 19.346 -2.220 6.907 1.00 88.62 80 MET A CA 1
ATOM 582 C C . MET A 1 80 ? 19.009 -2.883 5.562 1.00 88.62 80 MET A C 1
ATOM 584 O O . MET A 1 80 ? 18.869 -2.190 4.564 1.00 88.62 80 MET A O 1
ATOM 588 N N . GLU A 1 81 ? 18.840 -4.204 5.543 1.00 87.19 81 GLU A N 1
ATOM 589 C CA . GLU A 1 81 ? 18.412 -4.964 4.359 1.00 87.19 81 GLU A CA 1
ATOM 590 C C . GLU A 1 81 ? 16.896 -4.860 4.091 1.00 87.19 81 GLU A C 1
ATOM 592 O O . GLU A 1 81 ? 16.379 -5.414 3.121 1.00 87.19 81 GLU A O 1
ATOM 597 N N . GLY A 1 82 ? 16.149 -4.192 4.975 1.00 80.44 82 GLY A N 1
ATOM 598 C CA . GLY A 1 82 ? 14.729 -3.925 4.795 1.00 80.44 82 GLY A CA 1
ATOM 599 C C . GLY A 1 82 ? 14.479 -2.882 3.714 1.00 80.44 82 GLY A C 1
ATOM 600 O O . GLY A 1 82 ? 15.081 -1.815 3.723 1.00 80.44 82 GLY A O 1
ATOM 601 N N . LEU A 1 83 ? 13.532 -3.161 2.819 1.00 79.75 83 LEU A N 1
ATOM 602 C CA . LEU A 1 83 ? 13.063 -2.185 1.837 1.00 79.75 83 LEU A CA 1
ATOM 603 C C . LEU A 1 83 ? 11.961 -1.316 2.451 1.00 79.75 83 LEU A C 1
ATOM 605 O O . LEU A 1 83 ? 10.898 -1.825 2.818 1.00 79.75 83 LEU A O 1
ATOM 609 N N . GLY A 1 84 ? 12.181 -0.006 2.527 1.00 77.50 84 GLY A N 1
ATOM 610 C CA . GLY A 1 84 ? 11.167 0.951 2.938 1.00 77.50 84 GLY A CA 1
ATOM 611 C C . GLY A 1 84 ? 10.205 1.278 1.797 1.00 77.50 84 GLY A C 1
ATOM 612 O O . GLY A 1 84 ? 10.580 1.443 0.633 1.00 77.50 84 GLY A O 1
ATOM 613 N N . PHE A 1 85 ? 8.916 1.408 2.117 1.00 72.94 85 PHE A N 1
ATOM 614 C CA . PHE A 1 85 ? 7.926 1.822 1.118 1.00 72.94 85 PHE A CA 1
ATOM 615 C C . PHE A 1 85 ? 8.126 3.285 0.680 1.00 72.94 85 PHE A C 1
ATOM 617 O O . PHE A 1 85 ? 7.739 3.644 -0.432 1.00 72.94 85 PHE A O 1
ATOM 624 N N . SER A 1 86 ? 8.737 4.115 1.531 1.00 70.81 86 SER A N 1
ATOM 625 C CA . SER A 1 86 ? 8.966 5.547 1.314 1.00 70.81 86 SER A CA 1
ATOM 626 C C . SER A 1 86 ? 10.299 5.889 0.650 1.00 70.81 86 SER A C 1
ATOM 628 O O . SER A 1 86 ? 10.464 7.027 0.224 1.00 70.81 86 SER A O 1
ATOM 630 N N . ASP A 1 87 ? 11.228 4.938 0.527 1.00 70.00 87 ASP A N 1
ATOM 631 C CA . ASP A 1 87 ? 12.642 5.206 0.198 1.00 70.00 87 ASP A CA 1
ATOM 632 C C . ASP A 1 87 ? 12.855 5.898 -1.156 1.00 70.00 87 ASP A C 1
ATOM 634 O O . ASP A 1 87 ? 13.848 6.589 -1.363 1.00 70.00 87 ASP A O 1
ATOM 638 N N . SER A 1 88 ? 11.903 5.752 -2.077 1.00 62.81 88 SER A N 1
ATOM 639 C CA . SER A 1 88 ? 11.925 6.379 -3.404 1.00 62.81 88 SER A CA 1
ATOM 640 C C . SER A 1 88 ? 10.712 7.270 -3.681 1.00 62.81 88 SER A C 1
ATOM 642 O O . SER A 1 88 ? 10.465 7.654 -4.830 1.00 62.81 88 SER A O 1
ATOM 644 N N . ILE A 1 89 ? 9.951 7.638 -2.642 1.00 63.78 89 ILE A N 1
ATOM 645 C CA . ILE A 1 89 ? 8.908 8.659 -2.757 1.00 63.78 89 ILE A CA 1
ATOM 646 C C . ILE A 1 89 ? 9.557 10.033 -2.575 1.00 63.78 89 ILE A C 1
ATOM 648 O O . ILE A 1 89 ? 9.597 10.595 -1.482 1.00 63.78 89 ILE A O 1
ATOM 652 N N . ASN A 1 90 ? 10.060 10.589 -3.680 1.00 58.00 90 ASN A N 1
ATOM 653 C CA . ASN A 1 90 ? 10.445 11.994 -3.736 1.00 58.00 90 ASN A CA 1
ATOM 654 C C . ASN A 1 90 ? 9.188 12.841 -3.783 1.00 58.00 90 ASN A C 1
ATOM 656 O O . ASN A 1 90 ? 8.588 13.088 -4.823 1.00 58.00 90 ASN A O 1
ATOM 660 N N . PHE A 1 91 ? 8.806 13.282 -2.607 1.00 60.00 91 PHE A N 1
ATOM 661 C CA . PHE A 1 91 ? 7.679 14.151 -2.397 1.00 60.00 91 PHE A CA 1
ATOM 662 C C . PHE A 1 91 ? 7.961 15.575 -2.982 1.00 60.00 91 PHE A C 1
ATOM 664 O O . PHE A 1 91 ? 7.047 16.349 -3.224 1.00 60.00 91 PHE A O 1
ATOM 671 N N . SER A 1 92 ? 9.203 15.966 -3.282 1.00 44.34 92 SER A N 1
ATOM 672 C CA . SER A 1 92 ? 9.583 17.362 -3.568 1.00 44.34 92 SER A CA 1
ATOM 673 C C . SER A 1 92 ? 8.884 18.061 -4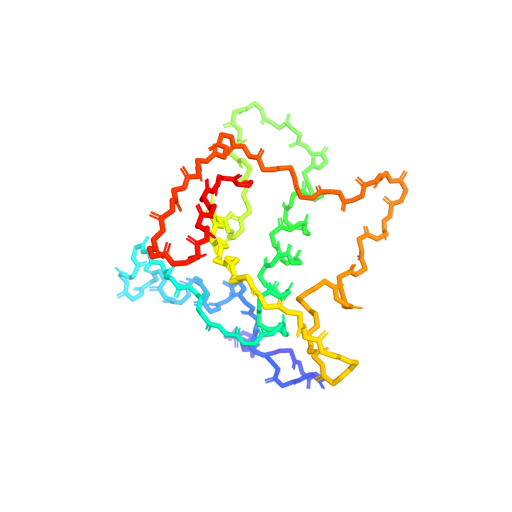.760 1.00 44.34 92 SER A C 1
ATOM 675 O O . SER A 1 92 ? 9.269 17.864 -5.911 1.00 44.34 92 SER A O 1
ATOM 677 N N . SER A 1 93 ? 8.019 19.037 -4.454 1.00 45.09 93 SER A N 1
ATOM 678 C CA . SER A 1 93 ? 8.024 20.369 -5.087 1.00 45.09 93 SER A CA 1
ATOM 679 C C . SER A 1 93 ? 7.376 21.416 -4.160 1.00 45.09 93 SER A C 1
ATOM 681 O O . SER A 1 93 ? 6.158 21.500 -4.050 1.00 45.09 93 SER A O 1
ATOM 683 N N . SER A 1 94 ? 8.206 22.223 -3.487 1.00 45.22 94 SER A N 1
ATOM 684 C CA . SER A 1 94 ? 7.902 23.529 -2.848 1.00 45.22 94 SER A CA 1
ATOM 685 C C . SER A 1 94 ? 6.796 23.674 -1.778 1.00 45.22 94 SER A C 1
ATOM 687 O O . SER A 1 94 ? 6.704 24.737 -1.171 1.00 45.22 94 SER A O 1
ATOM 689 N N . SER A 1 95 ? 6.025 22.647 -1.439 1.00 42.66 95 SER A N 1
ATOM 690 C CA . SER A 1 95 ? 5.234 22.590 -0.202 1.00 42.66 95 SER A CA 1
ATOM 691 C C . SER A 1 95 ? 5.255 21.157 0.313 1.00 42.66 95 SER A C 1
ATOM 693 O O . SER A 1 95 ? 5.281 20.222 -0.484 1.00 42.66 95 SER A O 1
ATOM 695 N N . ALA A 1 96 ? 5.376 20.984 1.632 1.00 44.31 96 ALA A N 1
ATOM 696 C CA . ALA A 1 96 ? 5.646 19.693 2.257 1.00 44.31 96 ALA A CA 1
ATOM 697 C C . ALA A 1 96 ? 4.731 18.601 1.674 1.00 44.31 96 ALA A C 1
ATOM 699 O O . ALA A 1 96 ? 3.508 18.734 1.748 1.00 44.31 96 ALA A O 1
ATOM 700 N N . PRO A 1 97 ? 5.273 17.544 1.067 1.00 57.25 97 PRO A N 1
ATOM 701 C CA . PRO A 1 97 ? 4.481 16.732 0.171 1.00 57.25 97 PRO A CA 1
ATOM 702 C C . PRO A 1 97 ? 4.058 15.538 1.005 1.00 57.25 97 PRO A C 1
ATOM 704 O O . PRO A 1 97 ? 4.680 14.485 1.051 1.00 57.25 97 PRO A O 1
ATOM 707 N N . SER A 1 98 ? 3.063 15.810 1.835 1.00 66.88 98 SER A N 1
ATOM 708 C CA . SER A 1 98 ? 2.489 14.853 2.754 1.00 66.88 98 SER A CA 1
ATOM 709 C C . SER A 1 98 ? 1.265 14.225 2.109 1.00 66.88 98 SER A C 1
ATOM 711 O O . SER A 1 98 ? 0.416 14.905 1.528 1.00 66.88 98 SER A O 1
ATOM 713 N N . LEU A 1 99 ? 1.139 12.909 2.251 1.00 77.06 99 LEU A N 1
ATOM 714 C CA . LEU A 1 99 ? -0.129 12.250 1.995 1.00 77.06 99 LEU A CA 1
ATOM 715 C C . LEU A 1 99 ? -1.028 12.458 3.216 1.00 77.06 99 LEU A C 1
ATOM 717 O O . LEU A 1 99 ? -0.808 11.863 4.270 1.00 77.06 99 LEU A O 1
ATOM 721 N N . ASN A 1 100 ? -2.018 13.338 3.089 1.00 82.25 100 ASN A N 1
ATOM 722 C CA . ASN A 1 100 ? -2.923 13.648 4.191 1.00 82.25 100 ASN A CA 1
ATOM 723 C C . ASN A 1 100 ? -3.978 12.550 4.330 1.00 82.25 100 ASN A C 1
ATOM 725 O O . ASN A 1 100 ? -4.921 12.471 3.543 1.00 82.25 100 ASN A O 1
ATOM 729 N N . LEU A 1 101 ? -3.821 11.718 5.357 1.00 90.12 101 LEU A N 1
ATOM 730 C CA . LEU A 1 101 ? -4.784 10.677 5.689 1.00 90.12 101 LEU A CA 1
ATOM 731 C C . LEU A 1 101 ? -6.047 11.303 6.294 1.00 90.12 101 LEU A C 1
ATOM 733 O O . LEU A 1 101 ? -5.997 11.994 7.311 1.00 90.12 101 LEU A O 1
ATOM 737 N N . LYS A 1 102 ? -7.194 11.045 5.673 1.00 91.69 102 LYS A N 1
ATOM 738 C CA . LYS A 1 102 ? -8.517 11.471 6.130 1.00 91.69 102 LYS A CA 1
ATOM 739 C C . LYS A 1 102 ? -9.155 10.332 6.926 1.00 91.69 102 LYS A C 1
ATOM 741 O O . LYS A 1 102 ? -9.185 9.190 6.462 1.00 91.69 102 LYS A O 1
ATOM 746 N N . THR A 1 103 ? -9.681 10.668 8.108 1.00 93.81 103 THR A N 1
ATOM 747 C CA . THR A 1 103 ? -10.433 9.759 8.998 1.00 93.81 103 THR A CA 1
ATOM 748 C C . THR A 1 103 ? -9.726 8.414 9.245 1.00 93.81 103 THR A C 1
ATOM 750 O O . THR A 1 103 ? -10.285 7.373 8.890 1.00 93.81 103 THR A O 1
ATOM 753 N N . PRO A 1 104 ? -8.493 8.403 9.787 1.00 96.19 104 PRO A N 1
ATOM 754 C CA . PRO A 1 104 ? -7.800 7.153 10.064 1.00 96.19 104 PRO A CA 1
ATOM 755 C C . PRO A 1 104 ? -8.520 6.363 11.165 1.00 96.19 104 PRO A C 1
ATOM 757 O O . PRO A 1 104 ? -8.916 6.917 12.191 1.00 96.19 104 PRO A O 1
ATOM 760 N N . VAL A 1 105 ? -8.670 5.060 10.947 1.00 98.00 105 VAL A N 1
ATOM 761 C CA . VAL A 1 105 ? -9.177 4.088 11.919 1.00 98.00 105 VAL A CA 1
ATOM 762 C C . VAL A 1 105 ? -8.063 3.098 12.217 1.00 98.00 105 VAL A C 1
ATOM 764 O O . VAL A 1 105 ? -7.374 2.651 11.301 1.00 98.00 105 VAL A O 1
ATOM 767 N N . TYR A 1 106 ? -7.900 2.752 13.491 1.00 98.12 106 TYR A N 1
ATOM 768 C CA . TYR A 1 106 ? -6.875 1.828 13.962 1.00 98.12 106 TYR A CA 1
ATOM 769 C C . TYR A 1 106 ? -7.532 0.644 14.655 1.00 98.12 106 TYR A C 1
ATOM 771 O O . TYR A 1 106 ? -8.451 0.822 15.454 1.00 98.12 106 TYR A O 1
ATOM 779 N N . GLN A 1 107 ? -7.042 -0.557 14.375 1.00 98.50 107 GLN A N 1
ATOM 780 C CA . GLN A 1 107 ? -7.488 -1.770 15.042 1.00 98.50 107 GLN A CA 1
ATOM 781 C C . GLN A 1 107 ? -6.318 -2.731 15.227 1.00 98.50 107 GLN A C 1
ATOM 783 O O . GLN A 1 107 ? -5.507 -2.924 14.324 1.00 98.50 107 GLN A O 1
ATOM 788 N N . GLN A 1 108 ? -6.239 -3.342 16.406 1.00 98.44 108 GLN A N 1
ATOM 789 C CA . GLN A 1 108 ? -5.263 -4.385 16.686 1.00 98.44 108 GLN A CA 1
ATOM 790 C C . GLN A 1 108 ? -5.774 -5.742 16.182 1.00 98.44 108 GLN A C 1
ATOM 792 O O . GLN A 1 108 ? -6.907 -6.130 16.472 1.00 98.44 108 GLN A O 1
ATOM 797 N N . PHE A 1 109 ? -4.917 -6.472 15.470 1.00 97.88 109 PHE A N 1
ATOM 798 C CA . PHE A 1 109 ? -5.146 -7.843 15.017 1.00 97.88 109 PHE A CA 1
ATOM 799 C C . PHE A 1 109 ? -3.978 -8.718 15.482 1.00 97.88 109 PHE A C 1
ATOM 801 O O . PHE A 1 109 ? -2.906 -8.739 14.879 1.00 97.88 109 PHE A O 1
ATOM 808 N N . GLY A 1 110 ? -4.168 -9.432 16.594 1.00 97.69 110 GLY A N 1
ATOM 809 C CA . GLY A 1 110 ? -3.080 -10.173 17.234 1.00 97.69 110 GLY A CA 1
ATOM 810 C C . GLY A 1 110 ? -1.990 -9.229 17.750 1.00 97.69 110 GLY A C 1
ATOM 811 O O . GLY A 1 110 ? -2.272 -8.335 18.548 1.00 97.69 110 GLY A O 1
ATOM 812 N N . SER A 1 111 ? -0.747 -9.427 17.308 1.00 97.75 111 SER A N 1
ATOM 813 C CA . SER A 1 111 ? 0.384 -8.551 17.647 1.00 97.75 111 SER A CA 1
ATOM 814 C C . SER A 1 111 ? 0.455 -7.280 16.804 1.00 97.75 111 SER A C 1
ATOM 816 O O . SER A 1 111 ? 1.190 -6.365 17.162 1.00 97.75 111 SER A O 1
ATOM 818 N N . ASP A 1 112 ? -0.269 -7.235 15.688 1.00 98.38 112 ASP A N 1
ATOM 819 C CA . ASP A 1 112 ? -0.110 -6.198 14.679 1.00 98.38 112 ASP A CA 1
ATOM 820 C C . ASP A 1 112 ? -1.175 -5.104 14.841 1.00 98.38 112 ASP A C 1
ATOM 822 O O . ASP A 1 112 ? -2.294 -5.349 15.303 1.00 98.38 112 ASP A O 1
ATOM 826 N N . ILE A 1 113 ? -0.835 -3.881 14.433 1.00 98.38 113 ILE A N 1
ATOM 827 C CA . ILE A 1 113 ? -1.768 -2.752 14.350 1.00 98.38 113 ILE A CA 1
ATOM 828 C C . ILE A 1 113 ? -2.090 -2.509 12.881 1.00 98.38 113 ILE A C 1
ATOM 830 O O . ILE A 1 113 ? -1.191 -2.306 12.068 1.00 98.38 113 ILE A O 1
ATOM 834 N N . VAL A 1 114 ? -3.374 -2.479 12.542 1.00 98.38 114 VAL A N 1
ATOM 835 C CA . VAL A 1 114 ? -3.859 -2.118 11.211 1.00 98.38 114 VAL A CA 1
ATOM 836 C C . VAL A 1 114 ? -4.430 -0.708 11.258 1.00 98.38 114 VAL A C 1
ATOM 838 O O . VAL A 1 114 ? -5.297 -0.410 12.077 1.00 98.38 114 VAL A O 1
ATOM 841 N N . MET A 1 115 ? -3.951 0.155 10.368 1.00 97.94 115 MET A N 1
ATOM 842 C CA . MET A 1 115 ? -4.499 1.481 10.105 1.00 97.94 115 MET A CA 1
ATOM 843 C C . MET A 1 115 ? -5.192 1.479 8.745 1.00 97.94 115 MET A C 1
ATOM 845 O O . MET A 1 115 ? -4.607 1.041 7.758 1.00 97.94 115 MET A O 1
ATOM 849 N N . ALA A 1 116 ? -6.417 1.989 8.679 1.00 97.81 116 ALA A N 1
ATOM 850 C CA . ALA A 1 116 ? -7.128 2.228 7.431 1.00 97.81 116 ALA A CA 1
ATOM 851 C C . ALA A 1 116 ? -7.538 3.699 7.342 1.00 97.81 116 ALA A C 1
ATOM 853 O O . ALA A 1 116 ? -8.088 4.250 8.294 1.00 97.81 116 ALA A O 1
ATOM 854 N N . ALA A 1 117 ? -7.300 4.337 6.199 1.00 96.06 117 ALA A N 1
ATOM 855 C CA . ALA A 1 117 ? -7.641 5.742 5.988 1.00 96.06 117 ALA A CA 1
ATOM 856 C C . ALA A 1 117 ? -8.038 6.013 4.536 1.00 96.06 117 ALA A C 1
ATOM 858 O O . ALA A 1 117 ? -7.685 5.256 3.630 1.00 96.06 117 ALA A O 1
ATOM 859 N N . ARG A 1 118 ? -8.753 7.118 4.310 1.00 92.56 118 ARG A N 1
ATOM 860 C CA . ARG A 1 118 ? -8.917 7.702 2.970 1.00 92.56 118 ARG A CA 1
ATOM 861 C C . ARG A 1 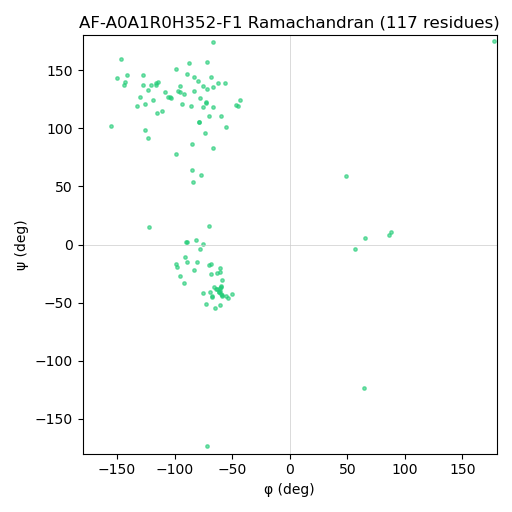118 ? -7.764 8.659 2.683 1.00 92.56 118 ARG A C 1
ATOM 863 O O . ARG A 1 118 ? -7.189 9.192 3.629 1.00 92.56 118 ARG A O 1
ATOM 870 N N . ILE A 1 119 ? -7.453 8.912 1.413 1.00 85.19 119 ILE A N 1
ATOM 871 C CA . ILE A 1 119 ? -6.386 9.847 1.002 1.00 85.19 119 ILE A CA 1
ATOM 872 C C . ILE A 1 119 ? -6.857 10.845 -0.057 1.00 85.19 119 ILE A C 1
ATOM 874 O O . ILE A 1 119 ? -7.864 10.569 -0.739 1.00 85.19 119 ILE A O 1
#

Radius of gyration: 16.79 Å; Cα contacts (8 Å, |Δi|>4): 112; chains: 1; bounding box: 37×36×51 Å

Nearest PDB structures (foldseek):
  6p8c-assembly1_B  TM=8.605E-01  e=3.047E-03  Methanothermobacter thermautotrophicus str. Delta H
  2azn-assembly1_A  TM=7.993E-01  e=5.687E-02  Methanocaldococcus jannaschii

Organism: NCBI:txid133383

InterPro domains:
  IPR024072 Dihydrofolate reductase-like domain superfamily [G3DSA:3.40.430.10] (4-119)
  IPR024072 Dihydrofolate reductase-like domain superfamily [SSF53597] (16-116)
  IPR050765 Riboflavin Biosynthesis HTP Reductase [PTHR38011] (17-117)

Secondary structure (DSSP, 8-state):
----SB-TTT--B-HHHHHHHHHHTT---------HHHHHHHHHHHHHHHH------TT-----S--EEEEEE-S----TTPPPSSTT----SSS------EEEEEEEETTEEEEEEE-

Foldseek 3Di:
DDPDQADPPPRHGDVVVVVVVCVVVVNPDDDDDDDLVRLLVLVVQQLVQQPPCPDPDPDDDSPRNFFKDKDKAAPDDDDPPDDDSCPPPPLDDDDRNDDDFAPWDWDDDPRIIMIMTTD